Protein AF-A0A937XKF8-F1 (afdb_monomer_lite)

pLDDT: mean 92.88, std 4.55, range [81.38, 98.25]

Secondary structure (DSSP, 8-state):
-EEEEE-TTS-EEEEEEEEEE-S-EEEEE-GGGT-TTPPPEEEEE--EEEEEEEEEEEETTEEEEEEEEEEEEPPPPPBTTB-PPPEEEEEEEEEEEE--

Radius of gyration: 19.93 Å; chains: 1; bounding box: 44×23×51 Å

Structure (mmCIF, N/CA/C/O backbone):
data_AF-A0A937XKF8-F1
#
_entry.id   AF-A0A937XKF8-F1
#
loop_
_atom_site.group_PDB
_atom_site.id
_atom_site.type_symbol
_atom_site.label_atom_id
_atom_site.label_alt_id
_atom_site.label_comp_id
_atom_site.label_asym_id
_atom_site.label_entity_id
_atom_site.label_seq_id
_atom_site.pdbx_PDB_ins_code
_atom_site.Cartn_x
_atom_site.Cartn_y
_atom_site.Cartn_z
_atom_site.occupancy
_atom_site.B_iso_or_equiv
_atom_site.auth_seq_id
_atom_site.auth_comp_id
_atom_site.auth_asym_id
_atom_site.auth_atom_id
_atom_site.pdbx_PDB_model_num
ATOM 1 N N . MET A 1 1 ? -12.322 -6.118 1.964 1.00 81.38 1 MET A N 1
ATOM 2 C CA . MET A 1 1 ? -13.266 -6.691 2.946 1.00 81.38 1 MET A CA 1
ATOM 3 C C . MET A 1 1 ? -13.040 -6.027 4.291 1.00 81.38 1 MET A C 1
ATOM 5 O O . MET A 1 1 ? -11.897 -5.889 4.713 1.00 81.38 1 MET A O 1
ATOM 9 N N . THR A 1 2 ? -14.114 -5.622 4.957 1.00 89.81 2 THR A N 1
ATOM 10 C CA . THR A 1 2 ? -14.084 -5.061 6.311 1.00 89.81 2 THR A CA 1
ATOM 11 C C . THR A 1 2 ? -14.976 -5.902 7.218 1.00 89.81 2 THR A C 1
ATOM 13 O O . THR A 1 2 ? -16.027 -6.379 6.797 1.00 89.81 2 THR A O 1
ATOM 16 N N . SER A 1 3 ? -14.540 -6.126 8.453 1.00 91.69 3 SER A N 1
ATOM 17 C CA . SER A 1 3 ?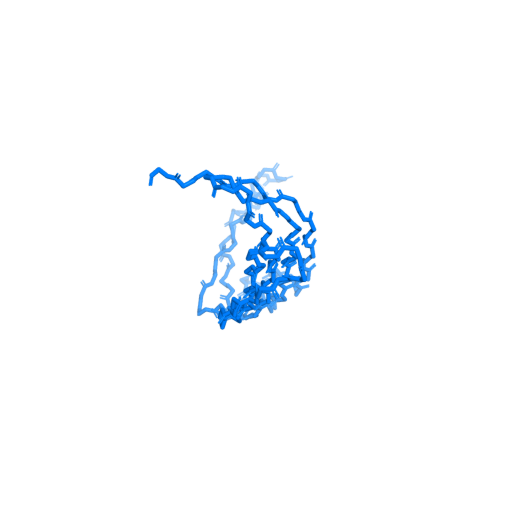 -15.294 -6.845 9.478 1.00 91.69 3 SER A CA 1
ATOM 18 C C . SER A 1 3 ? -15.218 -6.087 10.794 1.00 91.69 3 SER A C 1
ATOM 20 O O . SER A 1 3 ? -14.180 -5.519 11.135 1.00 91.69 3 SER A O 1
ATOM 22 N N . LYS A 1 4 ? -16.325 -6.076 11.535 1.00 90.25 4 LYS A N 1
ATOM 23 C CA . LYS A 1 4 ? -16.429 -5.438 12.845 1.00 90.25 4 LYS A CA 1
ATOM 24 C C . LYS A 1 4 ? -16.807 -6.493 13.871 1.00 90.25 4 LYS A C 1
ATOM 26 O O . LYS A 1 4 ? -17.899 -7.051 13.821 1.00 90.25 4 LYS A O 1
ATOM 31 N N . LEU A 1 5 ? -15.908 -6.738 14.811 1.00 90.38 5 LEU A N 1
ATOM 32 C CA . LEU A 1 5 ? -16.098 -7.676 15.910 1.00 90.38 5 LEU A CA 1
ATOM 33 C C . LEU A 1 5 ? -16.272 -6.892 17.210 1.00 90.38 5 LEU A C 1
ATOM 35 O O . LEU A 1 5 ? -15.674 -5.833 17.388 1.00 90.38 5 LEU A O 1
ATOM 39 N N . LYS A 1 6 ? -17.095 -7.390 18.133 1.00 88.19 6 LYS A N 1
ATOM 40 C CA . LYS A 1 6 ? -17.135 -6.876 19.508 1.00 88.19 6 LYS A CA 1
ATOM 41 C C . LYS A 1 6 ? -16.278 -7.782 20.378 1.00 88.19 6 LYS A C 1
ATOM 43 O O . LYS A 1 6 ? -16.469 -8.993 20.371 1.00 88.19 6 LYS A O 1
ATOM 48 N N . LEU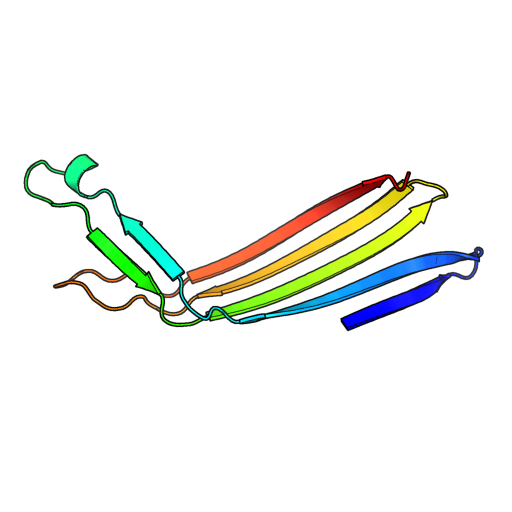 A 1 7 ? -15.343 -7.195 21.112 1.00 85.75 7 LEU A N 1
ATOM 49 C CA . LEU A 1 7 ? -14.547 -7.918 22.098 1.00 85.75 7 LEU A CA 1
ATOM 50 C C . LEU A 1 7 ? -15.358 -8.136 23.385 1.00 85.75 7 LEU A C 1
ATOM 52 O O . LEU A 1 7 ? -16.351 -7.449 23.624 1.00 85.75 7 LEU A O 1
ATOM 56 N N . ASN A 1 8 ? -14.898 -9.043 24.252 1.00 83.75 8 ASN A N 1
ATOM 57 C CA . ASN A 1 8 ? -15.564 -9.370 25.524 1.00 83.75 8 ASN A CA 1
ATOM 58 C C . ASN A 1 8 ? -15.753 -8.155 26.453 1.00 83.75 8 ASN A C 1
ATOM 60 O O . ASN A 1 8 ? -16.654 -8.142 27.280 1.00 83.75 8 ASN A O 1
ATOM 64 N N . ASN A 1 9 ? -14.932 -7.112 26.298 1.00 83.62 9 ASN A N 1
ATOM 65 C CA . ASN A 1 9 ? -15.051 -5.842 27.023 1.00 83.62 9 ASN A CA 1
ATOM 66 C C . ASN A 1 9 ? -15.990 -4.823 26.337 1.00 83.62 9 ASN A C 1
ATOM 68 O O . ASN A 1 9 ? -15.948 -3.637 26.657 1.00 83.62 9 ASN A O 1
ATOM 72 N N . GLY A 1 10 ? -16.778 -5.252 25.348 1.00 83.75 10 GLY A N 1
ATOM 73 C CA . GLY A 1 10 ? -17.716 -4.421 24.590 1.00 83.75 10 GLY A CA 1
ATOM 74 C C . GLY A 1 10 ? -17.075 -3.507 23.542 1.00 83.75 10 GLY A C 1
ATOM 75 O O . GLY A 1 10 ? -17.799 -2.900 22.749 1.00 83.75 10 GLY A O 1
ATOM 76 N N . LYS A 1 11 ? -15.738 -3.410 23.489 1.00 88.12 11 LYS A N 1
ATOM 77 C CA . LYS A 1 11 ? -15.043 -2.523 22.550 1.00 88.12 11 LYS A CA 1
ATOM 78 C C . LYS A 1 11 ? -15.082 -3.093 21.126 1.00 88.12 11 LYS A C 1
ATOM 80 O O . LYS A 1 11 ? -14.777 -4.276 20.940 1.00 88.12 11 LYS A O 1
ATOM 85 N N . PRO A 1 12 ? -15.431 -2.281 20.112 1.00 93.56 12 PRO A N 1
ATOM 86 C CA . PRO A 1 12 ? -15.352 -2.707 18.723 1.00 93.56 12 PRO A CA 1
ATOM 87 C C . PRO A 1 12 ? -13.904 -2.864 18.253 1.00 93.56 12 PRO A C 1
ATOM 89 O O . PRO A 1 12 ? -13.078 -1.975 18.456 1.00 93.56 12 PRO A O 1
ATOM 92 N N . LEU A 1 13 ? -13.631 -3.961 17.557 1.00 95.00 13 LEU A N 1
ATOM 93 C CA . LEU A 1 13 ? -12.430 -4.192 16.770 1.00 95.00 13 LEU A CA 1
ATOM 94 C C . LEU A 1 13 ? -12.819 -4.201 15.291 1.00 95.00 13 LEU A C 1
ATOM 96 O O . LEU A 1 13 ? -13.650 -5.005 14.869 1.00 95.00 13 LEU A O 1
ATOM 100 N N . HIS A 1 14 ? -12.219 -3.316 14.505 1.00 95.50 14 HIS A N 1
ATOM 101 C CA . HIS A 1 14 ? -12.411 -3.259 13.059 1.00 95.50 14 HIS A CA 1
ATOM 102 C C . HIS A 1 14 ? -11.219 -3.902 12.365 1.00 95.50 14 HIS A C 1
ATOM 104 O O . HIS A 1 14 ? -10.085 -3.461 12.529 1.00 95.50 14 HIS A O 1
ATOM 110 N N . SER A 1 15 ? -11.469 -4.934 11.574 1.00 96.00 15 SER A N 1
ATOM 111 C CA . SER A 1 15 ? -10.464 -5.618 10.767 1.00 96.00 15 SER A CA 1
ATOM 112 C C . SER A 1 15 ? -10.715 -5.310 9.302 1.00 96.00 15 SER A C 1
ATOM 114 O O . SER A 1 15 ? -11.829 -5.472 8.808 1.00 96.00 15 SER A O 1
ATOM 116 N N . THR A 1 16 ? -9.692 -4.854 8.592 1.00 97.31 16 THR A N 1
ATOM 117 C CA . THR A 1 16 ? -9.762 -4.606 7.149 1.00 97.31 16 THR A CA 1
ATOM 118 C C . THR A 1 16 ? -8.711 -5.445 6.453 1.00 97.31 16 THR A C 1
ATOM 120 O O . THR A 1 16 ? -7.578 -5.513 6.922 1.00 97.31 16 THR A O 1
ATOM 123 N N . VAL A 1 17 ? -9.095 -6.063 5.341 1.00 97.31 17 VAL A N 1
ATOM 124 C CA . VAL A 1 17 ? -8.199 -6.747 4.409 1.00 97.31 17 VAL A CA 1
ATOM 125 C C . VAL A 1 17 ? -8.536 -6.263 3.007 1.00 97.31 17 VAL A C 1
ATOM 127 O O . VAL A 1 17 ? -9.674 -6.399 2.552 1.00 97.31 17 VAL A O 1
ATOM 130 N N . GLU A 1 18 ? -7.560 -5.702 2.315 1.00 97.94 18 GLU A N 1
ATOM 131 C CA . GLU A 1 18 ? -7.696 -5.153 0.972 1.00 97.94 18 GLU A CA 1
ATOM 132 C C . GLU A 1 18 ? -6.724 -5.845 0.024 1.00 97.94 18 GLU A C 1
ATOM 134 O O . GLU A 1 18 ? -5.532 -5.956 0.305 1.00 97.94 18 GLU A O 1
ATOM 139 N N . TYR A 1 19 ? -7.251 -6.286 -1.116 1.00 97.38 19 TYR A N 1
ATOM 140 C CA . TYR A 1 19 ? -6.454 -6.678 -2.268 1.00 97.38 19 TYR A CA 1
ATOM 141 C C . TYR A 1 19 ? -6.366 -5.486 -3.216 1.00 97.38 19 TYR A C 1
ATOM 143 O O . TYR A 1 19 ? -7.384 -4.879 -3.550 1.00 97.38 19 TYR A O 1
ATOM 151 N N . ARG A 1 20 ? -5.149 -5.152 -3.637 1.00 97.00 20 ARG A N 1
ATOM 152 C CA . ARG A 1 20 ? -4.862 -4.069 -4.578 1.00 97.00 20 ARG A CA 1
ATOM 153 C C . ARG A 1 20 ? -4.198 -4.671 -5.804 1.00 97.00 20 ARG A C 1
ATOM 155 O O . ARG A 1 20 ? -3.252 -5.436 -5.667 1.00 97.00 20 ARG A O 1
ATOM 162 N N . HIS A 1 21 ? -4.676 -4.320 -6.987 1.00 96.62 21 HIS A N 1
ATOM 163 C CA . HIS A 1 21 ? -4.062 -4.723 -8.246 1.00 96.62 21 HIS A CA 1
ATOM 164 C C . HIS A 1 21 ? -3.527 -3.484 -8.953 1.00 96.62 21 HIS A C 1
ATOM 166 O O . HIS A 1 21 ? -4.234 -2.477 -9.047 1.00 96.62 21 HIS A O 1
ATOM 172 N N . LEU A 1 22 ? -2.281 -3.539 -9.417 1.00 95.94 22 LEU A N 1
ATOM 173 C CA . LEU A 1 22 ? -1.696 -2.444 -10.172 1.00 95.94 22 LEU A CA 1
ATOM 174 C C . LEU A 1 22 ? -2.161 -2.542 -11.625 1.00 95.94 22 LEU A C 1
ATOM 176 O O . LEU A 1 22 ? -1.767 -3.453 -12.340 1.00 95.94 22 LEU A O 1
ATOM 180 N N . LEU A 1 23 ? -2.971 -1.577 -12.061 1.00 93.38 23 LEU A N 1
ATOM 181 C CA . LEU A 1 23 ? -3.379 -1.470 -13.467 1.00 93.38 23 LEU A CA 1
ATOM 182 C C . LEU A 1 23 ? -2.286 -0.836 -14.332 1.00 93.38 23 LEU A C 1
ATOM 184 O O . LEU A 1 23 ? -2.130 -1.184 -15.498 1.00 93.38 23 LEU A O 1
ATOM 188 N N . ARG A 1 24 ? -1.571 0.147 -13.773 1.00 92.75 24 ARG A N 1
ATOM 189 C CA . ARG A 1 24 ? -0.474 0.856 -14.431 1.00 92.75 24 ARG A CA 1
ATOM 190 C C . ARG A 1 24 ? 0.360 1.604 -13.399 1.00 92.75 24 ARG A C 1
ATOM 192 O O . ARG A 1 24 ? -0.194 2.347 -12.592 1.00 92.75 24 ARG A O 1
ATOM 199 N N . GLY A 1 25 ? 1.675 1.455 -13.475 1.00 91.44 25 GLY A N 1
ATOM 200 C CA . GLY A 1 25 ? 2.652 2.224 -12.711 1.00 91.44 25 GLY A CA 1
ATOM 201 C C . GLY A 1 25 ? 3.665 2.911 -13.623 1.00 91.44 25 GLY A C 1
ATOM 202 O O . GLY A 1 25 ? 3.806 2.575 -14.803 1.00 91.44 25 GLY A O 1
ATOM 203 N N . LEU A 1 26 ? 4.351 3.906 -13.076 1.00 93.06 26 LEU A N 1
ATOM 204 C CA . LEU A 1 26 ? 5.443 4.614 -13.733 1.00 93.06 26 LEU A CA 1
ATOM 205 C C . LEU A 1 26 ? 6.571 4.775 -12.722 1.00 93.06 26 LEU A C 1
ATOM 207 O O . LEU A 1 26 ? 6.321 5.192 -11.592 1.00 93.06 26 LEU A O 1
ATOM 211 N N . GLN A 1 27 ? 7.787 4.473 -13.156 1.00 91.62 27 GLN A N 1
ATOM 212 C CA . GLN A 1 27 ? 9.008 4.776 -12.434 1.00 91.62 27 GLN A CA 1
ATOM 213 C C . GLN A 1 27 ? 9.857 5.704 -13.301 1.00 91.62 27 GLN A C 1
ATOM 215 O O . GLN A 1 27 ? 10.139 5.403 -14.460 1.00 91.62 27 GLN A O 1
ATOM 220 N N . ASP A 1 28 ? 10.247 6.842 -12.737 1.00 92.31 28 ASP A N 1
ATOM 221 C CA . ASP A 1 28 ? 11.114 7.811 -13.396 1.00 92.31 28 ASP A CA 1
ATOM 222 C C . ASP A 1 28 ? 12.530 7.669 -12.810 1.00 92.31 28 ASP A C 1
ATOM 224 O O . ASP A 1 28 ? 12.738 7.871 -11.613 1.00 92.31 28 ASP A O 1
ATOM 228 N N . ALA A 1 29 ? 13.495 7.282 -13.646 1.00 89.25 29 ALA A N 1
ATOM 229 C CA . ALA A 1 29 ? 14.896 7.092 -13.286 1.00 89.25 29 ALA A CA 1
ATOM 230 C C . ALA A 1 29 ? 15.743 8.249 -13.835 1.00 89.25 29 ALA A C 1
ATOM 232 O O . ALA A 1 29 ? 15.873 8.411 -15.051 1.00 89.25 29 ALA A O 1
ATOM 233 N N . ARG A 1 30 ? 16.329 9.047 -12.933 1.00 90.69 30 ARG A N 1
ATOM 234 C CA . ARG A 1 30 ? 17.174 10.200 -13.280 1.00 90.69 30 ARG A CA 1
ATOM 235 C C . ARG A 1 30 ? 18.623 9.794 -13.518 1.00 90.69 30 ARG A C 1
ATOM 237 O O . ARG A 1 30 ? 19.488 10.012 -12.677 1.00 90.69 30 ARG A O 1
ATOM 244 N N . LEU A 1 31 ? 18.886 9.124 -14.635 1.00 87.88 31 LEU A N 1
ATOM 245 C CA . LEU A 1 31 ? 20.238 8.651 -14.946 1.00 87.88 31 LEU A CA 1
ATOM 246 C C . LEU A 1 31 ? 21.188 9.798 -15.302 1.00 87.88 31 LEU A C 1
ATOM 248 O O . LEU A 1 31 ? 22.391 9.668 -15.072 1.00 87.88 31 LEU A O 1
ATOM 252 N N . SER A 1 32 ? 20.659 10.933 -15.766 1.00 89.31 32 SER A N 1
ATOM 253 C CA . SER A 1 32 ? 21.455 12.135 -16.039 1.00 89.31 32 SER A CA 1
ATOM 254 C C . SER A 1 32 ? 22.185 12.680 -14.802 1.00 89.31 32 SER A C 1
ATOM 256 O O . SER A 1 32 ? 23.258 13.268 -14.936 1.00 89.31 32 SER A O 1
ATOM 258 N N . ASP A 1 33 ? 21.677 12.403 -13.593 1.00 88.69 33 ASP A N 1
ATOM 259 C CA . ASP A 1 33 ? 22.340 12.750 -12.327 1.00 88.69 33 ASP A CA 1
ATOM 260 C C . ASP A 1 33 ? 23.616 11.916 -12.088 1.00 88.69 33 ASP A C 1
ATOM 262 O O . ASP A 1 33 ? 24.499 12.319 -11.331 1.00 88.69 33 ASP A O 1
ATOM 266 N N . SER A 1 34 ? 23.726 10.743 -12.723 1.00 84.56 34 SER A N 1
ATOM 267 C CA . SER A 1 34 ? 24.877 9.839 -12.585 1.00 84.56 34 SER A CA 1
ATOM 268 C C . SER A 1 34 ? 25.964 10.066 -13.640 1.00 84.56 34 SER A C 1
ATOM 270 O O . SER A 1 34 ? 27.141 9.826 -13.371 1.00 84.56 34 SER A O 1
ATOM 272 N N . SER A 1 35 ? 25.592 10.536 -14.834 1.00 85.12 35 SER A N 1
ATOM 273 C CA . SER A 1 35 ? 26.506 10.820 -15.942 1.00 85.12 35 SER A CA 1
ATOM 274 C C . SER A 1 35 ? 25.842 11.744 -16.961 1.00 85.12 35 SER A C 1
ATOM 276 O O . SER A 1 35 ? 24.708 11.513 -17.366 1.00 85.12 35 SER A O 1
ATOM 278 N N . ALA A 1 36 ? 26.588 12.727 -17.472 1.00 82.12 36 ALA A N 1
ATOM 279 C CA . ALA A 1 36 ? 26.114 13.644 -18.515 1.00 82.12 36 ALA A CA 1
ATOM 280 C C . ALA A 1 36 ? 25.842 12.967 -19.878 1.00 82.12 36 ALA A C 1
ATOM 282 O O . ALA A 1 36 ? 25.297 13.604 -20.778 1.00 82.12 36 ALA A O 1
ATOM 283 N N . LEU A 1 37 ? 26.253 11.706 -20.050 1.00 85.12 37 LEU A N 1
ATOM 284 C CA . LEU A 1 37 ? 26.006 10.910 -21.259 1.00 85.12 37 LEU A CA 1
ATOM 285 C C . LEU A 1 37 ? 24.725 10.069 -21.169 1.00 85.12 37 LEU A C 1
ATOM 287 O O . LEU A 1 37 ? 24.278 9.538 -22.182 1.00 85.12 37 LEU A O 1
ATOM 291 N N . GLU A 1 38 ? 24.143 9.946 -19.977 1.00 84.69 38 GLU A N 1
ATOM 292 C CA . GLU A 1 38 ? 22.927 9.176 -19.742 1.00 84.69 38 GLU A CA 1
ATOM 293 C C . GLU A 1 38 ? 21.709 10.103 -19.761 1.00 84.69 38 GLU A C 1
ATOM 295 O O . GLU A 1 38 ? 21.735 11.219 -19.241 1.00 84.69 38 GLU A O 1
ATOM 300 N N . SER A 1 39 ? 20.621 9.645 -20.373 1.00 86.31 39 SER A N 1
ATOM 301 C CA . SER A 1 39 ? 19.345 10.366 -20.373 1.00 86.31 39 SER A CA 1
ATOM 302 C C . SER A 1 39 ? 18.407 9.776 -19.332 1.00 86.31 39 SER A C 1
ATOM 304 O O . SER A 1 39 ? 18.434 8.575 -19.074 1.00 86.31 39 SER A O 1
ATOM 306 N N . ASP A 1 40 ? 17.539 10.607 -18.765 1.00 90.94 40 ASP A N 1
ATOM 307 C CA . ASP A 1 40 ? 16.490 10.129 -17.870 1.00 90.94 40 ASP A CA 1
ATOM 308 C C . ASP A 1 40 ? 15.551 9.162 -18.593 1.00 90.94 40 ASP A C 1
ATOM 310 O O . ASP A 1 40 ? 15.197 9.351 -19.762 1.00 90.94 40 ASP A O 1
ATOM 314 N N . VAL A 1 41 ? 15.120 8.126 -17.877 1.00 90.94 41 VAL A N 1
ATOM 315 C CA . VAL A 1 41 ? 14.281 7.065 -18.432 1.00 90.94 41 VAL A CA 1
ATOM 316 C C . VAL A 1 41 ? 13.001 6.941 -17.628 1.00 90.94 41 VAL A C 1
ATOM 318 O O . VAL A 1 41 ? 13.003 6.950 -16.400 1.00 90.94 41 VAL A O 1
ATOM 321 N N . ARG A 1 42 ? 11.889 6.779 -18.344 1.00 91.25 42 ARG A N 1
ATOM 322 C CA . ARG A 1 42 ? 10.578 6.496 -17.768 1.00 91.25 42 ARG A CA 1
ATOM 323 C C . ARG A 1 42 ? 10.184 5.055 -18.054 1.00 91.25 42 ARG A C 1
ATOM 325 O O . ARG A 1 42 ? 9.884 4.698 -19.193 1.00 91.25 42 ARG A O 1
ATOM 332 N N . LEU A 1 43 ? 10.150 4.250 -17.005 1.00 92.44 43 LEU A N 1
ATOM 333 C CA . LEU A 1 43 ? 9.865 2.825 -17.042 1.00 92.44 43 LEU A CA 1
ATOM 334 C C . LEU A 1 43 ? 8.398 2.588 -16.670 1.00 92.44 43 LEU A C 1
ATOM 336 O O . LEU A 1 43 ? 7.904 3.057 -15.643 1.00 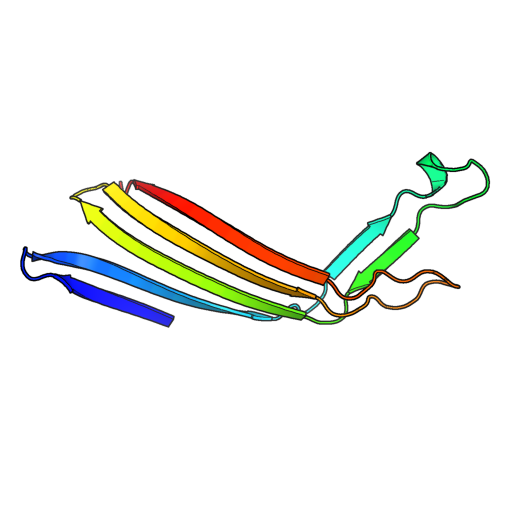92.44 43 LEU A O 1
ATOM 340 N N . LYS A 1 44 ? 7.660 1.897 -17.541 1.00 92.88 44 LYS A N 1
ATOM 341 C CA . LYS A 1 44 ? 6.247 1.575 -17.306 1.00 92.88 44 LYS A CA 1
ATOM 342 C C . LYS A 1 44 ? 6.157 0.268 -16.535 1.00 92.88 44 LYS A C 1
ATOM 344 O O . LYS A 1 44 ? 6.691 -0.738 -16.980 1.00 92.88 44 LYS A O 1
ATOM 349 N N . GLN A 1 45 ? 5.447 0.266 -15.416 1.00 91.75 45 GLN A N 1
ATOM 350 C CA . GLN A 1 45 ? 5.108 -0.966 -14.711 1.00 91.75 45 GLN A CA 1
ATOM 351 C C . GLN A 1 45 ? 3.722 -1.431 -15.152 1.00 91.75 45 GLN A C 1
ATOM 353 O O . GLN A 1 45 ? 2.722 -0.741 -14.926 1.00 91.75 45 GLN A O 1
ATOM 358 N N . GLY A 1 46 ? 3.673 -2.588 -15.808 1.00 88.44 46 GLY A N 1
ATOM 359 C CA . GLY A 1 46 ? 2.439 -3.153 -16.353 1.00 88.44 46 GLY A CA 1
ATOM 360 C C . GLY A 1 46 ? 1.641 -4.008 -15.369 1.00 88.44 46 GLY A C 1
ATOM 361 O O . GLY A 1 46 ? 0.506 -4.359 -15.675 1.00 88.44 46 GLY A O 1
ATOM 362 N N . GLY A 1 47 ? 2.209 -4.358 -14.212 1.00 93.06 47 GLY A N 1
ATOM 363 C CA . GLY A 1 47 ? 1.591 -5.340 -13.332 1.00 93.06 47 GLY A CA 1
ATOM 364 C C . GLY A 1 47 ? 2.152 -5.373 -11.920 1.00 93.06 47 GLY A C 1
ATOM 365 O O . GLY A 1 47 ? 3.242 -4.884 -11.616 1.00 93.06 47 GLY A O 1
ATOM 366 N N . GLY A 1 48 ? 1.340 -5.935 -11.036 1.00 96.00 48 GLY A N 1
ATOM 367 C CA . GLY A 1 48 ? 1.663 -6.109 -9.636 1.00 96.00 48 GLY A CA 1
ATOM 368 C C . GLY A 1 48 ? 0.410 -6.269 -8.795 1.00 96.00 48 GLY A C 1
ATOM 369 O O . GLY A 1 48 ? -0.714 -5.985 -9.218 1.00 96.00 48 GLY A O 1
ATOM 370 N N . PHE A 1 49 ? 0.602 -6.716 -7.566 1.00 97.50 49 PHE A N 1
ATOM 371 C CA . PHE A 1 49 ? -0.472 -6.776 -6.594 1.00 97.50 49 PHE A CA 1
ATOM 372 C C . PHE A 1 49 ? 0.035 -6.424 -5.208 1.00 97.50 49 PHE A C 1
ATOM 374 O O . PHE A 1 49 ? 1.221 -6.523 -4.898 1.00 97.50 49 PHE A O 1
ATOM 381 N N . GLY A 1 50 ? -0.895 -6.032 -4.357 1.00 97.81 50 GLY A N 1
ATOM 382 C CA . GLY A 1 50 ? -0.634 -5.739 -2.971 1.00 97.81 50 GLY A CA 1
ATOM 383 C C . GLY A 1 50 ? -1.736 -6.269 -2.080 1.00 97.81 50 GLY A C 1
ATOM 384 O O . GLY A 1 50 ? -2.884 -6.449 -2.488 1.00 97.81 50 GLY A O 1
ATOM 385 N N . LEU A 1 51 ? -1.364 -6.490 -0.831 1.00 98.12 51 LEU A N 1
ATOM 386 C CA . LEU A 1 51 ? -2.284 -6.786 0.251 1.00 98.12 51 LEU A CA 1
ATOM 387 C C . LEU A 1 51 ? -2.121 -5.706 1.308 1.00 98.12 51 LEU A C 1
ATOM 389 O O . LEU A 1 51 ? -1.009 -5.269 1.596 1.00 98.12 51 LEU A O 1
ATOM 393 N N . TYR A 1 52 ? -3.227 -5.250 1.868 1.00 98.00 52 TYR A N 1
ATOM 394 C CA . TYR A 1 52 ? -3.217 -4.347 3.007 1.00 98.00 52 TYR A CA 1
ATOM 395 C C . TYR A 1 52 ? -4.118 -4.905 4.091 1.00 98.00 52 TYR A C 1
ATOM 397 O O . TYR A 1 52 ? -5.249 -5.305 3.818 1.00 98.00 52 TYR A O 1
ATOM 405 N N . THR A 1 53 ? -3.615 -4.949 5.317 1.00 98.00 53 THR A N 1
ATOM 406 C CA . THR A 1 53 ? -4.385 -5.362 6.480 1.00 98.00 53 THR A CA 1
ATOM 407 C C . THR A 1 53 ? -4.242 -4.341 7.598 1.00 98.00 53 THR A C 1
ATOM 409 O O . THR A 1 53 ? -3.175 -3.771 7.823 1.00 98.00 53 THR A O 1
ATOM 412 N N . GLN A 1 54 ? -5.336 -4.082 8.307 1.00 97.38 54 GLN A N 1
ATOM 413 C CA . GLN A 1 54 ? -5.323 -3.250 9.511 1.00 97.38 54 GLN A CA 1
ATOM 414 C C . GLN A 1 54 ? -6.296 -3.804 10.547 1.00 97.38 54 GLN A C 1
ATOM 416 O O . GLN A 1 54 ? -7.359 -4.331 10.204 1.00 97.38 54 GLN A O 1
ATOM 421 N N . PHE A 1 55 ? -5.936 -3.640 11.817 1.00 96.81 55 PHE A N 1
ATOM 422 C CA . PH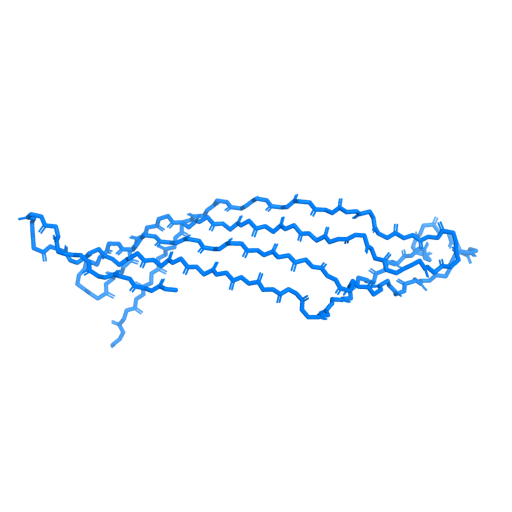E A 1 55 ? -6.758 -4.006 12.966 1.00 96.81 55 PHE A CA 1
ATOM 423 C C . PHE A 1 55 ? -6.874 -2.786 13.872 1.00 96.81 55 PHE A C 1
ATOM 425 O O . PHE A 1 55 ? -5.889 -2.374 14.466 1.00 96.81 55 PHE A O 1
ATOM 432 N N . MET A 1 56 ? -8.062 -2.197 13.971 1.00 97.25 56 MET A N 1
ATOM 433 C CA . MET A 1 56 ? -8.290 -0.936 14.673 1.00 97.25 56 MET A CA 1
ATOM 434 C C . MET A 1 56 ? -9.222 -1.157 15.860 1.00 97.25 56 MET A C 1
ATOM 436 O O . MET A 1 56 ? -10.398 -1.486 15.688 1.00 97.25 56 MET A O 1
ATOM 440 N N . LEU A 1 57 ? -8.705 -0.970 17.071 1.00 95.81 57 LEU A N 1
ATOM 441 C CA . LEU A 1 57 ? -9.498 -0.988 18.294 1.00 95.81 57 LEU A CA 1
ATOM 442 C C . LEU A 1 57 ? -10.133 0.386 18.508 1.00 95.81 57 LEU A C 1
ATOM 444 O O . LEU A 1 57 ? -9.423 1.389 18.551 1.00 95.81 57 LEU A O 1
ATOM 448 N N . GLN A 1 58 ? -11.450 0.424 18.694 1.00 94.56 58 GLN A N 1
ATOM 449 C CA . GLN A 1 58 ? -12.181 1.661 18.946 1.00 94.56 58 GLN A CA 1
ATOM 450 C C . GLN A 1 58 ? -12.235 1.986 20.449 1.00 94.56 58 GLN A C 1
ATOM 452 O O . GLN A 1 58 ? -12.674 1.183 21.276 1.00 94.56 58 GLN A O 1
ATOM 457 N N . LEU A 1 59 ? -11.790 3.194 20.790 1.00 92.94 59 LEU A N 1
ATOM 458 C CA . LEU A 1 59 ? -11.669 3.774 22.126 1.00 92.94 59 LEU A CA 1
ATOM 459 C C . LEU A 1 59 ? -12.447 5.101 22.171 1.00 92.94 59 LEU A C 1
ATOM 461 O O . LEU A 1 59 ? -11.871 6.184 22.249 1.00 92.94 59 LEU A O 1
ATOM 465 N N . GLY A 1 60 ? -13.776 5.019 22.072 1.00 89.94 60 GLY A N 1
ATOM 466 C CA . GLY A 1 60 ? -14.632 6.202 21.947 1.00 89.94 60 GLY A CA 1
ATOM 467 C C . GLY A 1 60 ? -14.490 6.848 20.566 1.00 89.94 60 GLY A C 1
ATOM 468 O O . GLY A 1 60 ? -14.770 6.198 19.556 1.00 89.94 60 GLY A O 1
ATOM 469 N N . THR A 1 61 ? -14.051 8.107 20.531 1.00 93.56 61 THR A N 1
ATOM 470 C CA . THR A 1 61 ? -13.784 8.875 19.298 1.00 93.56 61 THR A CA 1
ATOM 471 C C . THR A 1 61 ? -12.427 8.557 18.673 1.00 93.56 61 THR A C 1
ATOM 473 O O . THR A 1 61 ? -12.174 8.927 17.532 1.00 93.56 61 THR A O 1
ATOM 476 N N . LEU A 1 62 ? -11.551 7.847 19.386 1.00 95.12 62 LEU A N 1
ATOM 477 C CA . LEU A 1 62 ? -10.257 7.414 18.872 1.00 95.12 62 LEU A CA 1
ATOM 478 C C . LEU A 1 62 ? -10.310 5.957 18.421 1.00 95.12 62 LEU A C 1
ATOM 480 O O . LEU A 1 62 ? -11.010 5.130 18.999 1.00 95.12 62 LEU A O 1
ATOM 484 N N . SER A 1 63 ? -9.527 5.624 17.405 1.00 95.94 63 SER A N 1
ATOM 485 C CA . SER A 1 63 ? -9.233 4.249 17.014 1.00 95.94 63 SER A CA 1
ATOM 486 C C . SER A 1 63 ? -7.736 4.086 16.809 1.00 95.94 63 SER A C 1
ATOM 488 O O . SER A 1 63 ? -7.102 4.939 16.190 1.00 95.94 63 SER A O 1
ATOM 490 N N . VAL A 1 64 ? -7.168 2.992 17.308 1.00 97.12 64 VAL A N 1
ATOM 491 C CA . VAL A 1 64 ? -5.727 2.726 17.224 1.00 97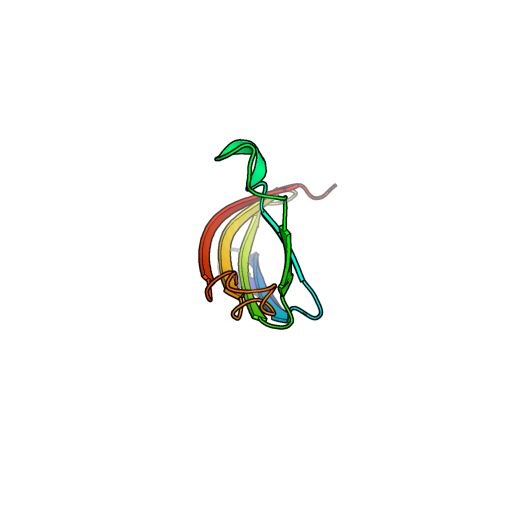.12 64 VAL A CA 1
ATOM 492 C C . VAL A 1 64 ? -5.459 1.274 16.868 1.00 97.12 64 VAL A C 1
ATOM 494 O O . VAL A 1 64 ? -6.193 0.383 17.301 1.00 97.12 64 VAL A O 1
ATOM 497 N N . GLY A 1 65 ? -4.394 1.024 16.115 1.00 97.38 65 GLY A N 1
ATOM 498 C CA . GLY A 1 65 ? -3.863 -0.323 15.980 1.00 97.38 65 GLY A CA 1
ATOM 499 C C . GLY A 1 65 ? -2.881 -0.511 14.828 1.00 97.38 65 GLY A C 1
ATOM 500 O O . GLY A 1 65 ? -2.510 0.457 14.158 1.00 97.38 65 GLY A O 1
ATOM 501 N N . PRO A 1 66 ? -2.387 -1.745 14.651 1.00 98.06 66 PRO A N 1
ATOM 502 C CA . PRO A 1 66 ? -1.349 -2.047 13.683 1.00 98.06 66 PRO A CA 1
ATOM 503 C C . PRO A 1 66 ? -1.885 -2.106 12.253 1.00 98.06 66 PRO A C 1
ATOM 505 O O . PRO A 1 66 ? -3.045 -2.451 11.994 1.00 98.06 66 PRO A O 1
ATOM 508 N N . THR A 1 67 ? -0.979 -1.843 11.320 1.00 97.94 67 THR A N 1
ATOM 509 C CA . THR A 1 67 ? -1.193 -1.965 9.882 1.00 97.94 67 THR A CA 1
ATOM 510 C C . THR A 1 67 ? -0.058 -2.758 9.254 1.00 97.94 67 THR A C 1
ATOM 512 O O . THR A 1 67 ? 1.102 -2.586 9.630 1.00 97.94 67 THR A O 1
ATOM 515 N N . LEU A 1 68 ? -0.380 -3.577 8.263 1.00 98.25 68 LEU A N 1
ATOM 516 C CA . LEU A 1 68 ? 0.581 -4.303 7.447 1.00 98.25 68 LEU A CA 1
ATOM 517 C C . LEU A 1 68 ? 0.245 -4.071 5.976 1.00 98.25 68 LEU A C 1
ATOM 519 O O . LEU A 1 68 ? -0.892 -4.254 5.546 1.00 98.25 68 LEU A O 1
ATOM 523 N N . SER A 1 69 ? 1.241 -3.674 5.198 1.00 98.12 69 SER A N 1
ATOM 524 C CA . SER A 1 69 ? 1.134 -3.484 3.758 1.00 98.12 69 SER A CA 1
ATOM 525 C C . SER A 1 69 ? 2.186 -4.338 3.065 1.00 98.12 69 SER A C 1
ATOM 527 O O . SER A 1 69 ? 3.355 -4.349 3.442 1.00 98.12 69 SER A O 1
ATOM 529 N N . TYR A 1 70 ? 1.755 -5.065 2.047 1.00 98.12 70 TYR A N 1
ATOM 530 C CA . TYR A 1 70 ? 2.600 -5.843 1.163 1.00 98.12 70 TYR A CA 1
ATOM 531 C C . TYR A 1 70 ? 2.357 -5.404 -0.273 1.00 98.12 70 TYR A C 1
ATOM 533 O O . TYR A 1 70 ? 1.207 -5.215 -0.676 1.00 98.12 70 TYR A O 1
ATOM 541 N N . TRP A 1 71 ? 3.433 -5.306 -1.041 1.00 97.69 71 TRP A N 1
ATOM 542 C CA . TRP A 1 71 ? 3.405 -5.115 -2.481 1.00 97.69 71 TRP A CA 1
ATOM 543 C C . TRP A 1 71 ? 4.385 -6.051 -3.167 1.00 97.69 71 TRP A C 1
ATOM 545 O O . TRP A 1 71 ? 5.500 -6.278 -2.698 1.00 97.69 71 TRP A O 1
ATOM 555 N N . GLN A 1 72 ? 3.966 -6.541 -4.323 1.00 97.31 72 GLN A N 1
ATOM 556 C CA . GLN A 1 72 ? 4.809 -7.194 -5.299 1.00 97.31 72 GLN A CA 1
ATOM 557 C C . GLN A 1 72 ? 4.558 -6.536 -6.647 1.00 97.31 72 GLN A C 1
ATOM 559 O O . GLN A 1 72 ? 3.466 -6.655 -7.201 1.00 97.31 72 GLN A O 1
ATOM 564 N N . LEU A 1 73 ? 5.575 -5.854 -7.153 1.00 96.56 73 LEU A N 1
ATOM 565 C CA . LEU A 1 73 ? 5.566 -5.205 -8.456 1.00 96.56 73 LEU A CA 1
ATOM 566 C C . LEU A 1 73 ? 6.330 -6.086 -9.433 1.00 96.56 73 LEU A C 1
ATOM 568 O O . LEU A 1 73 ? 7.396 -6.605 -9.085 1.00 96.56 73 LEU A O 1
ATOM 572 N N . ASP A 1 74 ? 5.771 -6.281 -10.621 1.00 94.81 74 ASP A N 1
ATOM 573 C CA . ASP A 1 74 ? 6.454 -7.003 -11.687 1.00 94.81 74 ASP A CA 1
ATOM 574 C C . ASP A 1 74 ? 7.575 -6.140 -12.282 1.00 94.81 74 ASP A C 1
ATOM 576 O O . ASP A 1 74 ? 7.684 -4.946 -11.998 1.00 94.81 74 ASP A O 1
ATOM 580 N N . GLN A 1 75 ? 8.450 -6.758 -13.073 1.00 94.00 75 GLN A N 1
ATOM 581 C CA . GLN A 1 75 ? 9.484 -6.024 -13.801 1.00 94.00 75 GLN A CA 1
ATOM 582 C C . GLN A 1 75 ? 8.828 -5.006 -14.747 1.00 94.00 75 GLN A C 1
ATOM 584 O O . GLN A 1 75 ? 7.771 -5.282 -15.321 1.00 94.00 75 GLN A O 1
ATOM 589 N N . SER A 1 76 ? 9.443 -3.835 -14.911 1.00 93.75 76 SER A N 1
ATOM 590 C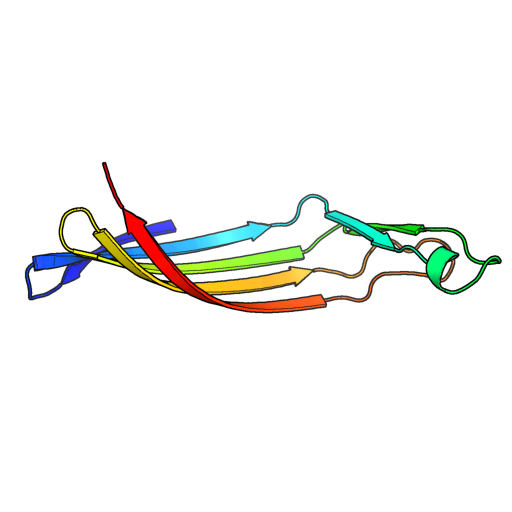 CA . SER A 1 76 ? 8.941 -2.838 -15.858 1.00 93.75 76 SER A CA 1
ATOM 591 C C . SER A 1 76 ? 9.100 -3.295 -17.310 1.00 93.75 76 SER A C 1
ATOM 593 O O . SER A 1 76 ? 9.961 -4.118 -17.632 1.00 93.75 76 SER A O 1
ATOM 595 N N . ASP A 1 77 ? 8.355 -2.656 -18.210 1.00 93.06 77 ASP A N 1
ATOM 596 C CA . ASP A 1 77 ? 8.648 -2.701 -19.639 1.00 93.06 77 ASP A CA 1
ATOM 597 C C . ASP A 1 77 ? 10.095 -2.218 -19.870 1.00 93.06 77 ASP A C 1
ATOM 599 O O . ASP A 1 77 ? 10.508 -1.217 -19.263 1.00 93.06 77 ASP A O 1
ATOM 603 N N . PRO A 1 78 ? 10.879 -2.902 -20.718 1.00 89.88 78 PRO A N 1
ATOM 604 C CA . PRO A 1 78 ? 12.242 -2.493 -21.010 1.00 89.88 78 PRO A CA 1
ATOM 605 C C . PRO A 1 78 ? 12.264 -1.229 -21.876 1.00 89.88 78 PRO A C 1
ATOM 607 O O . PRO A 1 78 ? 11.486 -1.082 -22.822 1.00 89.88 78 PRO A O 1
ATOM 610 N N . VAL A 1 79 ? 13.209 -0.337 -21.590 1.00 87.81 79 VAL A N 1
ATOM 611 C CA . VAL A 1 79 ? 13.563 0.803 -22.441 1.00 87.81 79 VAL A CA 1
ATOM 612 C C . VAL A 1 79 ? 15.042 0.665 -22.792 1.00 87.81 79 VAL A C 1
ATOM 614 O O . VAL A 1 79 ? 15.921 0.905 -21.967 1.00 87.81 79 VAL A O 1
ATOM 617 N N . GLY A 1 80 ? 15.326 0.207 -24.014 1.00 86.50 80 GLY A N 1
ATOM 618 C CA . GLY A 1 80 ? 16.682 -0.189 -24.405 1.00 86.50 80 GLY A CA 1
ATOM 619 C C . GLY A 1 80 ? 17.158 -1.401 -23.598 1.00 86.50 80 GLY A C 1
ATOM 620 O O . GLY A 1 80 ? 16.488 -2.431 -23.574 1.00 86.50 80 GLY A O 1
ATOM 621 N N . THR A 1 81 ? 18.306 -1.279 -22.932 1.00 85.50 81 THR A N 1
ATOM 622 C CA . THR A 1 81 ? 18.868 -2.316 -22.045 1.00 85.50 81 THR A CA 1
ATOM 623 C C . THR A 1 81 ? 18.438 -2.168 -20.584 1.00 85.50 81 THR A C 1
ATOM 625 O O . THR A 1 81 ? 18.881 -2.942 -19.738 1.00 85.50 81 THR A O 1
ATOM 628 N N . LEU A 1 82 ? 17.611 -1.169 -20.266 1.00 87.56 82 LEU A N 1
ATOM 629 C CA . LEU A 1 82 ? 17.225 -0.826 -18.902 1.00 87.56 82 LEU A CA 1
ATOM 630 C C . LEU A 1 82 ? 15.808 -1.306 -18.601 1.00 87.56 82 LEU A C 1
ATOM 632 O O . LEU A 1 82 ? 14.882 -1.121 -19.390 1.00 87.56 82 LEU A O 1
ATOM 636 N N . SER A 1 83 ? 15.635 -1.889 -17.422 1.00 90.62 83 SER A N 1
ATOM 637 C CA . SER A 1 83 ? 14.332 -2.250 -16.873 1.00 90.62 83 SER A CA 1
ATOM 638 C C . SER A 1 83 ? 14.399 -2.215 -15.356 1.00 90.62 83 SER A C 1
ATOM 640 O O . SER A 1 83 ? 15.403 -2.646 -14.783 1.00 90.62 83 SER A O 1
ATOM 642 N N . GLU A 1 84 ? 13.329 -1.770 -14.709 1.00 90.62 84 GLU A N 1
ATOM 643 C CA . GLU A 1 84 ? 13.210 -1.856 -13.262 1.00 90.62 84 GLU A CA 1
ATOM 644 C C . GLU A 1 84 ? 12.970 -3.314 -12.885 1.00 90.62 84 GLU A C 1
ATOM 646 O O . GLU A 1 84 ? 11.995 -3.905 -13.360 1.00 90.62 84 GLU A O 1
ATOM 651 N N . PRO A 1 85 ? 13.832 -3.919 -12.055 1.00 91.62 85 PRO A N 1
ATOM 652 C CA . PRO A 1 85 ? 13.643 -5.292 -11.639 1.00 91.62 85 PRO A CA 1
ATOM 653 C C . PRO A 1 85 ? 12.387 -5.439 -10.781 1.00 91.62 85 PRO A C 1
ATOM 655 O O . PRO A 1 85 ? 11.937 -4.517 -10.102 1.00 91.62 85 PRO A O 1
ATOM 658 N N . ARG A 1 86 ? 11.860 -6.662 -10.758 1.00 94.44 86 ARG A N 1
ATOM 659 C CA . ARG A 1 86 ? 10.755 -7.050 -9.881 1.00 94.44 86 ARG A CA 1
ATOM 660 C C . ARG A 1 86 ? 11.064 -6.679 -8.426 1.00 94.44 86 ARG A C 1
ATOM 662 O O . ARG A 1 86 ? 12.083 -7.108 -7.885 1.00 94.44 86 ARG A O 1
ATOM 669 N N . ASN A 1 87 ? 10.146 -5.970 -7.774 1.00 94.69 87 ASN A N 1
ATOM 670 C CA . ASN A 1 87 ? 10.322 -5.482 -6.406 1.00 94.69 87 ASN A CA 1
ATOM 671 C C . ASN A 1 87 ? 9.261 -6.058 -5.454 1.00 94.69 87 ASN A C 1
ATOM 673 O O . ASN A 1 87 ? 8.103 -6.262 -5.824 1.00 94.69 87 ASN A O 1
ATOM 677 N N . LYS A 1 88 ? 9.660 -6.315 -4.206 1.00 97.06 88 LYS A N 1
ATOM 678 C CA . LYS A 1 88 ? 8.771 -6.714 -3.110 1.00 97.06 88 LYS A CA 1
ATOM 679 C C . LYS A 1 88 ? 8.961 -5.760 -1.944 1.00 97.06 88 LYS A C 1
ATOM 681 O O . LYS A 1 88 ? 10.076 -5.585 -1.464 1.00 97.06 88 LYS A O 1
ATOM 686 N N . THR A 1 89 ? 7.868 -5.201 -1.445 1.00 97.50 89 THR A N 1
ATOM 687 C CA . THR A 1 89 ? 7.894 -4.251 -0.331 1.00 97.50 89 THR A CA 1
ATOM 688 C C . THR A 1 89 ? 6.982 -4.730 0.783 1.00 97.50 89 THR A C 1
ATOM 690 O O . THR A 1 89 ? 5.849 -5.146 0.537 1.00 97.50 89 THR A O 1
ATOM 693 N N . TYR A 1 90 ? 7.489 -4.658 2.009 1.00 97.81 90 TYR A N 1
ATOM 694 C CA . TYR A 1 90 ? 6.759 -4.954 3.233 1.00 97.81 90 TYR A CA 1
ATOM 695 C C . TYR A 1 90 ? 6.834 -3.729 4.135 1.00 97.81 90 TYR A C 1
ATOM 697 O O . TYR A 1 90 ? 7.918 -3.201 4.370 1.00 97.81 90 TYR A O 1
ATOM 705 N N . GLU A 1 91 ? 5.693 -3.297 4.651 1.00 98.19 91 GLU A N 1
ATOM 706 C CA . GLU A 1 91 ? 5.598 -2.171 5.570 1.00 98.19 91 GLU A CA 1
ATOM 707 C C . GLU A 1 91 ? 4.743 -2.571 6.767 1.00 98.19 91 GLU A C 1
ATOM 709 O O . GLU A 1 91 ? 3.633 -3.088 6.622 1.00 98.19 91 GLU A O 1
ATOM 714 N N . PHE A 1 92 ? 5.277 -2.315 7.956 1.00 97.88 92 PHE A N 1
ATOM 715 C CA . PHE A 1 92 ? 4.595 -2.498 9.227 1.00 97.88 92 PHE A CA 1
ATOM 716 C C . PHE A 1 92 ? 4.454 -1.126 9.871 1.00 97.88 92 PHE A C 1
ATOM 718 O O . PHE A 1 92 ? 5.424 -0.374 9.950 1.00 97.88 92 PHE A O 1
ATOM 725 N N . GLY A 1 93 ? 3.253 -0.804 10.332 1.00 97.69 93 GLY A N 1
ATOM 726 C CA . GLY A 1 93 ? 2.940 0.519 10.850 1.00 97.69 93 GLY A CA 1
ATOM 727 C C . GLY A 1 93 ? 1.963 0.478 12.012 1.00 97.69 93 GLY A C 1
ATOM 728 O O . GLY A 1 93 ? 1.360 -0.552 12.324 1.00 97.69 93 GLY A O 1
ATOM 729 N N . LEU A 1 94 ? 1.806 1.636 12.644 1.00 97.75 94 LEU A N 1
ATOM 730 C CA . LEU A 1 94 ? 0.796 1.894 13.658 1.00 97.75 94 LEU A CA 1
ATOM 731 C C . LEU A 1 94 ? -0.058 3.071 13.191 1.00 97.75 94 LEU A C 1
ATOM 733 O O . LEU A 1 94 ? 0.471 4.099 12.773 1.00 97.75 94 LEU A O 1
ATOM 737 N N . LYS A 1 95 ? -1.377 2.929 13.278 1.00 97.31 95 LYS A N 1
ATOM 738 C CA . LYS A 1 95 ? -2.334 3.952 12.864 1.00 97.31 95 LYS A CA 1
ATOM 739 C C . LYS A 1 95 ? -3.131 4.440 14.062 1.00 97.31 95 LYS A C 1
ATOM 741 O O . LYS A 1 95 ? -3.636 3.638 14.845 1.00 97.31 95 LYS A O 1
ATOM 746 N N . LEU A 1 96 ? -3.278 5.757 14.158 1.00 97.00 96 LEU A N 1
ATOM 747 C CA . LEU A 1 96 ? -4.191 6.444 15.065 1.00 97.00 96 LEU A CA 1
ATOM 748 C C . LEU A 1 96 ? -5.186 7.237 14.213 1.00 97.00 96 LEU A C 1
ATOM 750 O O . LEU A 1 96 ? -4.786 7.937 13.286 1.00 97.00 96 LEU A O 1
ATOM 754 N N . ALA A 1 97 ? -6.475 7.112 14.503 1.00 95.56 97 ALA A N 1
ATOM 755 C CA . ALA A 1 97 ? -7.541 7.804 13.793 1.00 95.56 97 ALA A CA 1
ATOM 756 C C . ALA A 1 97 ? -8.516 8.432 14.792 1.00 95.56 97 ALA A C 1
ATOM 758 O O . ALA A 1 97 ? -8.878 7.796 15.781 1.00 95.56 97 ALA A O 1
ATOM 759 N N . TYR A 1 98 ? -8.948 9.661 14.520 1.00 95.31 98 TYR A N 1
ATOM 760 C CA . TYR A 1 98 ? -9.975 10.367 15.284 1.00 95.31 98 TYR A CA 1
ATOM 761 C C . TYR A 1 98 ? -11.243 10.486 14.436 1.00 95.31 98 TYR A C 1
ATOM 763 O O . TYR A 1 98 ? -11.168 10.839 13.259 1.00 95.31 98 TYR A O 1
ATOM 771 N N . GLN A 1 99 ? -12.392 10.169 15.025 1.00 90.06 99 GLN A N 1
ATOM 772 C CA . GLN A 1 99 ? -13.706 10.304 14.411 1.00 90.06 99 GLN A CA 1
ATOM 773 C C . GLN A 1 99 ? -14.423 11.506 15.039 1.00 90.06 99 GLN A C 1
ATOM 775 O O . GLN A 1 99 ? -14.658 11.506 16.250 1.00 90.06 99 GLN A O 1
ATOM 780 N N . PHE A 1 100 ? -14.719 12.505 14.201 1.00 86.88 100 PHE A N 1
ATOM 781 C CA . PHE A 1 100 ? -15.482 13.710 14.543 1.00 86.88 100 PHE A CA 1
ATOM 782 C C . PHE A 1 100 ? -16.986 13.428 14.595 1.00 86.88 100 PHE A C 1
ATOM 784 O O . PHE A 1 100 ? -17.451 12.578 13.795 1.00 86.88 100 PHE A O 1
#

Sequence (100 aa):
MTSKLKLNNGKPLHSTVEYRHLLRGLQDARLSDSSALESDVRLKQGGGFGLYTQFMLQLGTLSVGPTLSYWQLDQSDPVGTLSEPRNKTYEFGLKLAYQF

Foldseek 3Di:
DWDWDQDPVRWIKIKDKDKAKDQKDKDWACCCVVDVVDHIDIWIFRTWMKMKIWIWIDDDQKIKTKIKIKIWTPWTDDDVPDIRHIDIDIDIDMDMDGHD